Protein AF-A0A7T4N9X8-F1 (afdb_monomer)

Foldseek 3Di:
DDDDDPPDDDPPADVVGDDDDDDDDPVQFADDLGQAGDPSNLVVLQVVLVVVVVVVPDPDDAFWFADDPDFDDDPSCVVQVTRVSSRVSNSVNSVVSND

Radius of gyration: 15.63 Å; Cα contacts (8 Å, |Δi|>4): 73; chains: 1; bounding box: 41×25×36 Å

Sequence (99 aa):
MLRLDTSSVHVLEARPPLNPCFDLPNDMLFGTAKYELTPEADTTLKALVSSIQADGRVARIVVRGHSDSRRVGGEMEREVGDNQRLSKRRAEAVAANKR

InterPro domains:
  IPR006665 OmpA-like domain [PF00691] (30-95)
  IPR006665 OmpA-like domain [PS51123] (17-99)
  IPR036737 OmpA-like domain superfamily [G3DSA:3.30.1330.60] (4-97)
  IPR036737 OmpA-like domain superfamily [SSF103088] (12-95)

Solvent-accessible surface area (backbone atoms only — not comparable to full-atom values): 6427 Å² total; per-residue (Å²): 137,89,81,82,69,85,90,71,79,70,86,86,80,53,90,73,76,66,72,94,79,84,88,72,63,63,80,64,36,26,53,89,88,50,47,58,65,38,75,67,27,51,55,52,50,47,54,52,50,51,58,52,56,72,66,73,76,71,88,75,87,86,73,81,47,80,60,74,92,69,78,55,58,73,70,46,23,74,75,47,59,39,48,67,48,44,13,48,45,34,23,49,47,60,56,64,61,73,111

Nearest PDB structures (foldseek):
  6u83-assembly1_A  TM=6.702E-01  e=2.337E-02  Francisella tularensis subsp. tularensis SCHU S4
  5n2c-assembly1_C  TM=7.244E-01  e=2.005E-01  Burkholderia cenocepacia J2315

Secondary structure (DSSP, 8-state):
-----TTS------SS--PPP----HHHHB-TT--SBPHHHHHHHHHHHHHHHHTS------------SSPP-HHHHHHH-SHHHHHHHHHHHHHHTT-

Structure (mmCIF, N/CA/C/O backbone):
data_AF-A0A7T4N9X8-F1
#
_entry.id   AF-A0A7T4N9X8-F1
#
loop_
_atom_site.group_PDB
_atom_site.id
_atom_site.type_symbol
_atom_site.label_atom_id
_atom_site.label_alt_id
_atom_site.label_comp_id
_atom_site.label_asym_id
_atom_site.label_entity_id
_atom_site.label_seq_id
_atom_site.pdbx_PDB_ins_code
_atom_site.Cartn_x
_atom_site.Cartn_y
_atom_site.Cartn_z
_atom_site.occupancy
_atom_site.B_iso_or_equiv
_atom_site.auth_seq_id
_atom_site.auth_comp_id
_atom_site.auth_asym_id
_atom_site.auth_atom_id
_atom_site.pdbx_PDB_model_num
ATOM 1 N N . MET A 1 1 ? -24.497 2.941 -16.608 1.00 35.19 1 MET A N 1
ATOM 2 C CA . MET A 1 1 ? -23.282 3.538 -16.015 1.00 35.19 1 MET A CA 1
ATOM 3 C C . MET A 1 1 ? -23.573 3.770 -14.541 1.00 35.19 1 MET A C 1
ATOM 5 O O . MET A 1 1 ? -24.356 4.655 -14.227 1.00 35.19 1 MET A O 1
ATOM 9 N N . LEU A 1 2 ? -23.072 2.898 -13.663 1.00 28.25 2 LEU A N 1
ATOM 10 C CA . LEU A 1 2 ? -23.290 2.993 -12.217 1.00 28.25 2 LEU A CA 1
ATOM 11 C C . LEU A 1 2 ? -22.204 3.915 -11.640 1.00 28.25 2 LEU A C 1
ATOM 13 O O . LEU A 1 2 ? -21.022 3.609 -11.772 1.00 28.25 2 LEU A O 1
ATOM 17 N N . ARG A 1 3 ? -22.587 5.058 -11.065 1.00 31.30 3 ARG A N 1
ATOM 18 C CA . ARG A 1 3 ? -21.688 5.933 -10.298 1.00 31.30 3 ARG A CA 1
ATOM 19 C C . ARG A 1 3 ? -21.962 5.679 -8.821 1.00 31.30 3 ARG A C 1
ATOM 21 O O . ARG A 1 3 ? -23.071 5.932 -8.366 1.00 31.30 3 ARG A O 1
ATOM 28 N N . LEU A 1 4 ? -20.979 5.124 -8.120 1.00 39.50 4 LEU A N 1
ATOM 29 C CA . LEU A 1 4 ? -21.032 4.918 -6.676 1.00 39.50 4 LEU A CA 1
ATOM 30 C C . LEU A 1 4 ? -20.456 6.161 -5.999 1.00 39.50 4 LEU A C 1
ATOM 32 O O . LEU A 1 4 ? -19.308 6.524 -6.246 1.00 39.50 4 LEU A O 1
ATOM 36 N N . ASP A 1 5 ? -21.277 6.819 -5.189 1.00 37.03 5 ASP A N 1
ATOM 37 C CA . ASP A 1 5 ? -20.861 7.917 -4.326 1.00 37.03 5 ASP A CA 1
ATOM 38 C C . ASP A 1 5 ? -20.253 7.322 -3.047 1.00 37.03 5 ASP A C 1
ATOM 40 O O . ASP A 1 5 ? -20.932 6.669 -2.254 1.00 37.03 5 ASP A O 1
ATOM 44 N N . THR A 1 6 ? -18.943 7.484 -2.873 1.00 50.66 6 THR A N 1
ATOM 45 C CA . THR A 1 6 ? -18.179 6.899 -1.761 1.00 50.66 6 THR A CA 1
ATOM 46 C C . THR A 1 6 ? -18.419 7.603 -0.426 1.00 50.66 6 THR A C 1
ATOM 48 O O . THR A 1 6 ? -17.907 7.149 0.593 1.00 50.66 6 THR A O 1
ATOM 51 N N . SER A 1 7 ? -19.186 8.698 -0.404 1.00 47.53 7 SER A N 1
ATOM 52 C CA . SER A 1 7 ? -19.454 9.475 0.812 1.00 47.53 7 SER A CA 1
ATOM 53 C C . SER A 1 7 ? -20.565 8.900 1.705 1.00 47.53 7 SER A C 1
ATOM 55 O O . SER A 1 7 ? -20.749 9.382 2.819 1.00 47.53 7 SER A O 1
ATOM 57 N N . SER A 1 8 ? -21.295 7.871 1.255 1.00 43.62 8 SER A N 1
ATOM 58 C CA . SER A 1 8 ? -22.517 7.395 1.934 1.00 43.62 8 SER A CA 1
ATOM 59 C C . SER A 1 8 ? -22.692 5.871 2.002 1.00 43.62 8 SER A C 1
ATOM 61 O O . SER A 1 8 ? -23.746 5.384 2.419 1.00 43.62 8 SER A O 1
ATOM 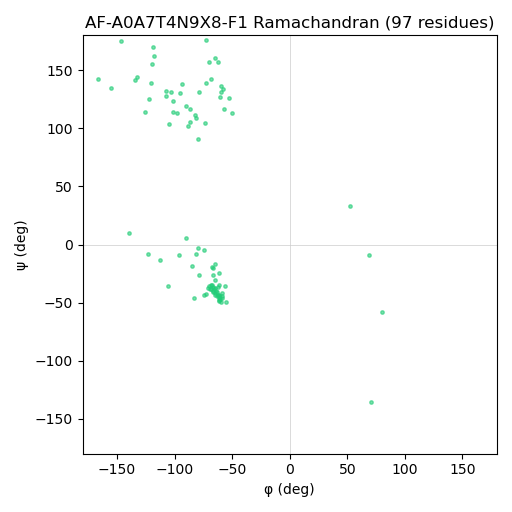63 N N . VAL A 1 9 ? -21.672 5.079 1.648 1.00 45.50 9 VAL A N 1
ATOM 64 C CA . VAL A 1 9 ? -21.769 3.613 1.740 1.00 45.50 9 VAL A CA 1
ATOM 65 C C . VAL A 1 9 ? -21.542 3.161 3.184 1.00 45.50 9 VAL A C 1
ATOM 67 O O . VAL A 1 9 ? -20.423 2.879 3.606 1.00 45.50 9 VAL A O 1
ATOM 70 N N . HIS A 1 10 ? -22.632 3.061 3.941 1.00 42.44 10 HIS A N 1
ATOM 71 C CA . HIS A 1 10 ? -22.654 2.402 5.244 1.00 42.44 10 HIS A CA 1
ATOM 72 C C . HIS A 1 10 ? -23.174 0.969 5.084 1.00 42.44 10 HIS A C 1
ATOM 74 O O . HIS A 1 10 ? -24.341 0.747 4.761 1.00 42.44 10 HIS A O 1
ATOM 80 N N . VAL A 1 11 ? -22.311 -0.023 5.314 1.00 44.81 11 VAL A N 1
ATOM 81 C CA . VAL A 1 11 ? -22.733 -1.427 5.426 1.00 44.81 11 VAL A CA 1
ATOM 82 C C . VAL A 1 11 ? -23.442 -1.589 6.774 1.00 44.81 11 VAL A C 1
ATOM 84 O O . VAL A 1 11 ? -22.789 -1.584 7.813 1.00 44.81 11 VAL A O 1
ATOM 87 N N . LEU A 1 12 ? -24.776 -1.681 6.758 1.00 42.00 12 LEU A N 1
ATOM 88 C CA . LEU A 1 12 ? -25.596 -1.781 7.975 1.00 42.00 12 LEU A CA 1
ATOM 89 C C . LEU A 1 12 ? -25.504 -3.172 8.629 1.00 42.00 12 LEU A C 1
ATOM 91 O O . LEU A 1 12 ? -25.332 -3.265 9.838 1.00 42.00 12 LEU A O 1
ATOM 95 N N . GLU A 1 13 ? -25.566 -4.249 7.842 1.00 37.91 13 GLU A N 1
ATOM 96 C CA . GLU A 1 13 ? -25.292 -5.626 8.274 1.00 37.91 13 GLU A CA 1
ATOM 97 C C . GLU A 1 13 ? -25.135 -6.502 7.018 1.00 37.91 13 GLU A C 1
ATOM 99 O O . GLU A 1 13 ? -25.846 -6.308 6.031 1.00 37.91 13 GLU A O 1
ATOM 104 N N . ALA A 1 14 ? -24.221 -7.472 7.031 1.00 41.75 14 ALA A N 1
ATOM 105 C CA . ALA A 1 14 ? -24.084 -8.457 5.960 1.00 41.75 14 ALA A CA 1
ATOM 106 C C . ALA A 1 14 ? -23.927 -9.857 6.559 1.00 41.75 14 ALA A C 1
ATOM 108 O O . ALA A 1 14 ? -23.276 -10.022 7.592 1.00 41.75 14 ALA A O 1
ATOM 109 N N . ARG A 1 15 ? -24.539 -10.866 5.924 1.00 40.91 15 ARG A N 1
ATOM 110 C CA . 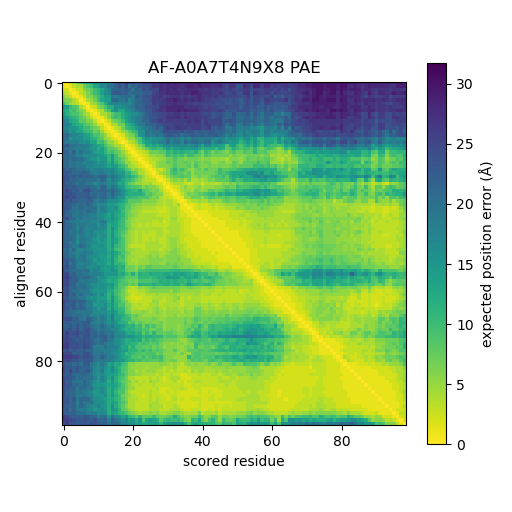ARG A 1 15 ? -24.435 -12.276 6.329 1.00 40.91 15 ARG A CA 1
ATOM 111 C C . ARG A 1 15 ? -23.967 -13.131 5.145 1.00 40.91 15 ARG A C 1
ATOM 113 O O . ARG A 1 15 ? -24.720 -13.257 4.182 1.00 40.91 15 ARG A O 1
ATOM 120 N N . PRO A 1 16 ? -22.766 -13.735 5.209 1.00 53.78 16 PRO A N 1
ATOM 121 C CA . PRO A 1 16 ? -21.800 -13.648 6.309 1.00 53.78 16 PRO A CA 1
ATOM 122 C C . PRO A 1 16 ? -21.247 -12.218 6.490 1.00 53.78 16 PRO A C 1
ATOM 124 O O . PRO A 1 16 ? -21.351 -11.421 5.556 1.00 53.78 16 PRO A O 1
ATOM 127 N N . PRO A 1 17 ? -20.679 -11.890 7.670 1.00 54.75 17 PRO A N 1
ATOM 128 C CA . PRO A 1 17 ? -20.108 -10.574 7.947 1.00 54.75 17 PRO A CA 1
ATOM 129 C C . PRO A 1 17 ? -19.156 -10.150 6.830 1.00 54.75 17 PRO A C 1
ATOM 131 O O . PRO A 1 17 ? -18.106 -10.763 6.625 1.00 54.75 17 PRO A O 1
ATOM 134 N N . LEU A 1 18 ? -19.533 -9.110 6.088 1.00 51.38 18 LEU A N 1
ATOM 135 C CA . LEU A 1 18 ? -18.631 -8.458 5.152 1.00 51.38 18 LEU A CA 1
ATOM 136 C C . LEU A 1 18 ? -17.768 -7.511 5.973 1.00 51.38 18 LEU A C 1
ATOM 138 O O . LEU A 1 18 ? -18.248 -6.501 6.485 1.00 51.38 18 LEU A O 1
ATOM 142 N N . ASN A 1 19 ? -16.494 -7.860 6.125 1.00 57.78 19 ASN A N 1
ATOM 143 C CA . ASN A 1 19 ? -15.523 -6.914 6.653 1.00 57.78 19 ASN A CA 1
ATOM 144 C C . ASN A 1 19 ? -15.483 -5.702 5.709 1.00 57.78 19 ASN A C 1
ATOM 146 O O . ASN A 1 19 ? -15.471 -5.911 4.493 1.00 57.78 19 ASN A O 1
ATOM 150 N N . PRO A 1 20 ? -15.454 -4.462 6.225 1.00 65.00 20 PRO A N 1
ATOM 151 C CA . PRO A 1 20 ? -15.311 -3.294 5.370 1.00 65.00 20 PRO A CA 1
ATOM 152 C C . PRO A 1 20 ? -14.024 -3.429 4.544 1.00 65.00 20 PRO A C 1
ATOM 154 O O . PRO A 1 20 ? -12.920 -3.517 5.086 1.00 65.00 20 PRO A O 1
ATOM 157 N N . CYS A 1 21 ? -14.187 -3.500 3.224 1.00 64.31 21 CYS A N 1
ATOM 158 C CA . CYS A 1 21 ? -13.105 -3.547 2.251 1.00 64.31 21 CYS A CA 1
ATOM 159 C C . CYS A 1 21 ? -12.950 -2.156 1.641 1.00 64.31 21 CYS A C 1
ATOM 161 O O . CYS A 1 21 ? -13.902 -1.607 1.092 1.00 64.31 21 CYS A O 1
ATOM 163 N N . PHE A 1 22 ? -11.746 -1.600 1.741 1.00 70.31 22 PHE A N 1
ATOM 164 C CA . PHE A 1 22 ? -11.383 -0.354 1.080 1.00 70.31 22 PHE A CA 1
ATOM 165 C C . PHE A 1 22 ? -10.498 -0.697 -0.113 1.00 70.31 22 PHE A C 1
ATOM 167 O O . PHE A 1 22 ? -9.322 -1.023 0.065 1.00 70.31 22 PHE A O 1
ATOM 174 N N . ASP A 1 23 ? -11.071 -0.645 -1.311 1.00 70.25 23 ASP A N 1
ATOM 175 C CA . ASP A 1 23 ? -10.320 -0.817 -2.549 1.00 70.25 23 ASP A CA 1
ATOM 176 C C . ASP A 1 23 ? -9.753 0.537 -2.971 1.00 70.25 23 ASP A C 1
ATOM 178 O O . ASP A 1 23 ? -10.472 1.430 -3.418 1.00 70.25 23 ASP A O 1
ATOM 182 N N . LEU A 1 24 ? -8.445 0.698 -2.779 1.00 71.00 24 LEU A N 1
ATOM 183 C CA . LEU A 1 24 ? -7.720 1.890 -3.196 1.00 71.00 24 LEU A CA 1
ATOM 184 C C . LEU A 1 24 ? -7.081 1.645 -4.570 1.00 71.00 24 LEU A C 1
ATOM 186 O O . LEU A 1 24 ? -6.408 0.622 -4.744 1.00 71.00 24 LEU A O 1
ATOM 190 N N . PRO A 1 25 ? -7.254 2.557 -5.542 1.00 70.81 25 PRO A N 1
ATOM 191 C CA . PRO A 1 25 ? -6.623 2.425 -6.848 1.00 70.81 25 PRO A CA 1
ATOM 192 C C . PRO A 1 25 ? -5.091 2.381 -6.735 1.00 70.81 25 PRO A C 1
ATOM 194 O O . PRO A 1 25 ? -4.472 3.192 -6.046 1.00 70.81 25 PRO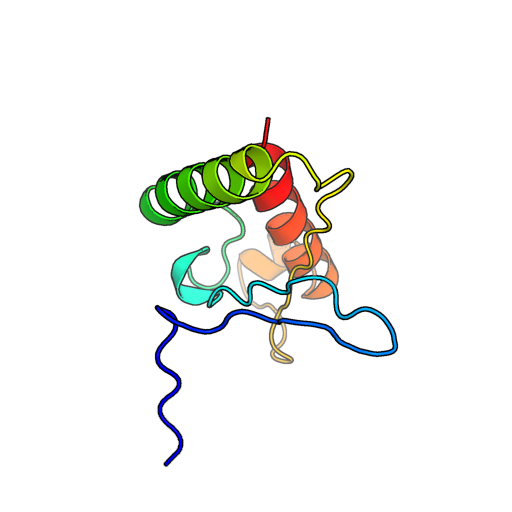 A O 1
ATOM 197 N N . ASN A 1 26 ? -4.463 1.408 -7.401 1.00 62.28 26 ASN A N 1
ATOM 198 C CA . ASN A 1 26 ? -3.012 1.178 -7.330 1.00 62.28 26 ASN A CA 1
ATOM 199 C C . ASN A 1 26 ? -2.189 2.370 -7.847 1.00 62.28 26 ASN A C 1
ATOM 201 O O . ASN A 1 26 ? -1.112 2.643 -7.326 1.00 62.28 26 ASN A O 1
ATOM 205 N N . ASP A 1 27 ? -2.697 3.053 -8.867 1.00 64.88 27 ASP A N 1
ATOM 206 C CA . ASP A 1 27 ? -2.141 4.260 -9.483 1.00 64.88 27 ASP A CA 1
ATOM 207 C C . ASP A 1 27 ? -2.165 5.479 -8.553 1.00 64.88 27 ASP A C 1
ATOM 209 O O . ASP A 1 27 ? -1.381 6.406 -8.736 1.00 64.88 27 ASP A O 1
ATOM 213 N N . MET A 1 28 ? -3.010 5.455 -7.520 1.00 65.00 28 MET A N 1
ATOM 214 C CA . MET A 1 28 ? -3.006 6.466 -6.462 1.00 65.00 28 MET A CA 1
ATOM 215 C C . MET A 1 28 ? -1.994 6.170 -5.352 1.00 65.00 28 MET A C 1
ATOM 217 O O . MET A 1 28 ? -1.664 7.070 -4.585 1.00 65.00 28 MET A O 1
ATOM 221 N N . LEU A 1 29 ? -1.522 4.923 -5.238 1.00 67.88 29 LEU A N 1
ATOM 222 C CA . LEU A 1 29 ? -0.662 4.491 -4.133 1.00 67.88 29 LEU A CA 1
ATOM 223 C C . LEU A 1 29 ? 0.801 4.314 -4.532 1.00 67.88 29 LEU A C 1
ATOM 225 O O . LEU A 1 29 ? 1.695 4.601 -3.739 1.00 67.88 29 LEU A O 1
ATOM 229 N N . PHE A 1 30 ? 1.044 3.840 -5.750 1.00 77.31 30 PHE A N 1
ATOM 230 C CA . PHE A 1 30 ? 2.368 3.478 -6.229 1.00 77.31 30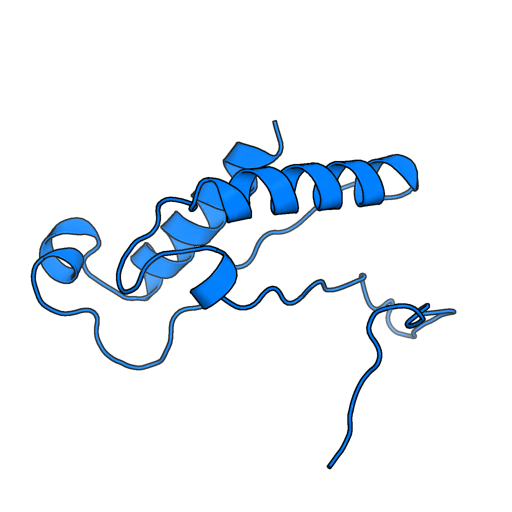 PHE A CA 1
ATOM 231 C C . PHE A 1 30 ? 2.610 4.071 -7.611 1.00 77.31 30 PHE A C 1
ATOM 233 O O . PHE A 1 30 ? 1.726 4.080 -8.467 1.00 77.31 30 PHE A O 1
ATOM 240 N N . GLY A 1 31 ? 3.851 4.478 -7.873 1.00 68.44 31 GLY A N 1
ATOM 241 C CA . GLY A 1 31 ? 4.274 4.750 -9.244 1.00 68.44 31 GLY A CA 1
ATOM 242 C C . GLY A 1 31 ? 4.209 3.492 -10.124 1.00 68.44 31 GLY A C 1
ATOM 243 O O . GLY A 1 31 ? 4.288 2.356 -9.638 1.00 68.44 31 GLY A O 1
ATOM 244 N N . THR A 1 32 ? 4.107 3.684 -11.442 1.00 65.00 32 THR A N 1
ATOM 245 C CA . THR A 1 32 ? 4.191 2.587 -12.420 1.00 65.00 32 THR A CA 1
ATOM 246 C C . THR A 1 32 ? 5.462 1.780 -12.193 1.00 65.00 32 THR A C 1
ATOM 248 O O . THR A 1 32 ? 6.553 2.344 -12.154 1.00 65.00 32 THR A O 1
ATOM 251 N N . ALA A 1 33 ? 5.306 0.462 -12.040 1.00 65.19 33 ALA A N 1
ATOM 252 C CA . ALA A 1 33 ? 6.395 -0.459 -11.725 1.00 65.19 33 ALA A CA 1
ATOM 253 C C . ALA A 1 33 ? 7.230 -0.040 -10.499 1.00 65.19 33 ALA A C 1
ATOM 255 O O . ALA A 1 33 ? 8.417 -0.303 -10.476 1.00 65.19 33 ALA A O 1
ATOM 256 N N . LYS A 1 34 ? 6.625 0.599 -9.491 1.00 72.88 34 LYS A N 1
ATOM 257 C CA . LYS A 1 34 ? 7.241 0.882 -8.185 1.00 72.88 34 LYS A CA 1
ATOM 258 C C . LYS A 1 34 ? 6.480 0.195 -7.057 1.00 72.88 34 LYS A C 1
ATOM 260 O O . LYS A 1 34 ? 5.325 -0.222 -7.237 1.00 72.88 34 LYS A O 1
ATOM 265 N N . TYR A 1 35 ? 7.124 0.064 -5.903 1.00 78.81 35 TYR A N 1
ATOM 266 C CA . TYR A 1 35 ? 6.503 -0.448 -4.676 1.00 78.81 35 TYR A CA 1
ATOM 267 C C . TYR A 1 35 ? 6.599 0.531 -3.503 1.00 78.81 35 TYR A C 1
ATOM 269 O O . TYR A 1 35 ? 5.961 0.303 -2.476 1.00 78.81 35 TYR A O 1
ATOM 277 N N . GLU A 1 36 ? 7.349 1.619 -3.651 1.00 82.12 36 GLU A N 1
ATOM 278 C CA . GLU A 1 36 ? 7.354 2.733 -2.719 1.00 82.12 36 GLU A CA 1
ATOM 279 C C . GLU A 1 36 ? 6.058 3.533 -2.844 1.00 82.12 36 GLU A C 1
ATOM 281 O O . GLU A 1 36 ? 5.557 3.782 -3.947 1.00 82.12 36 GLU A O 1
ATOM 286 N N . LEU A 1 37 ? 5.530 3.941 -1.693 1.00 82.44 37 LEU A N 1
ATOM 287 C CA . LEU A 1 37 ? 4.382 4.832 -1.627 1.00 82.44 37 LEU A CA 1
ATOM 288 C C . LEU A 1 37 ? 4.770 6.220 -2.129 1.00 82.44 37 LEU A C 1
ATOM 290 O O . LEU A 1 37 ? 5.863 6.713 -1.837 1.00 82.44 37 LEU A O 1
ATOM 294 N N . THR A 1 38 ? 3.859 6.874 -2.843 1.00 83.50 38 THR A N 1
ATOM 295 C CA . THR A 1 38 ? 3.997 8.311 -3.091 1.00 83.50 38 THR A CA 1
ATOM 296 C C . THR A 1 38 ? 3.773 9.098 -1.789 1.00 83.50 38 THR A C 1
ATOM 298 O O . THR A 1 38 ? 3.110 8.600 -0.870 1.00 83.50 38 THR A O 1
ATOM 301 N N . PRO A 1 39 ? 4.294 10.332 -1.668 1.00 83.38 39 PRO A N 1
ATOM 302 C CA . PRO A 1 39 ? 4.025 11.183 -0.505 1.00 83.38 39 PRO A CA 1
ATOM 303 C C . PRO A 1 39 ? 2.524 11.430 -0.264 1.00 83.38 39 PRO A C 1
ATOM 305 O O . PRO A 1 39 ? 2.052 11.468 0.876 1.00 83.38 39 PRO A O 1
ATOM 308 N N . GLU A 1 40 ? 1.747 11.553 -1.340 1.00 81.56 40 GLU A N 1
ATOM 309 C CA . GLU A 1 40 ? 0.295 11.733 -1.285 1.00 81.56 40 GLU A CA 1
ATOM 310 C C . GLU A 1 40 ? -0.407 10.463 -0.779 1.00 81.56 40 GLU A C 1
ATOM 312 O O . GLU A 1 40 ? -1.350 10.539 0.019 1.00 81.56 40 GLU A O 1
ATOM 317 N N . ALA A 1 41 ? 0.081 9.290 -1.195 1.00 83.31 41 ALA A N 1
ATOM 318 C CA . ALA A 1 41 ? -0.409 7.998 -0.735 1.00 83.31 41 ALA A CA 1
ATOM 319 C C . ALA A 1 41 ? -0.138 7.787 0.758 1.00 83.31 41 ALA A C 1
ATOM 321 O O . ALA A 1 41 ? -1.035 7.357 1.479 1.00 83.31 41 ALA A O 1
ATOM 322 N N . ASP A 1 42 ? 1.061 8.134 1.235 1.00 83.94 42 ASP A N 1
ATOM 323 C CA . ASP A 1 42 ? 1.426 8.092 2.658 1.00 83.94 42 ASP A CA 1
ATOM 324 C C . ASP A 1 42 ? 0.444 8.916 3.508 1.00 83.94 42 ASP A C 1
ATOM 326 O O . ASP A 1 42 ? -0.148 8.406 4.462 1.00 83.94 42 ASP A O 1
ATOM 330 N N . THR A 1 43 ? 0.181 10.160 3.099 1.00 81.00 43 THR A N 1
ATOM 331 C CA . THR A 1 43 ? -0.757 11.053 3.800 1.00 81.00 43 THR A CA 1
ATOM 332 C C . THR A 1 43 ? -2.178 10.481 3.820 1.00 81.00 43 THR A C 1
ATOM 334 O O . THR A 1 43 ? -2.832 10.438 4.865 1.00 81.00 43 THR A O 1
ATOM 337 N N . THR A 1 44 ? -2.650 9.992 2.672 1.00 81.00 44 THR A N 1
ATOM 338 C CA . THR A 1 44 ? -4.000 9.429 2.524 1.00 81.00 44 THR A CA 1
ATOM 339 C C . THR A 1 44 ? -4.179 8.157 3.357 1.00 81.00 44 THR A C 1
ATOM 341 O O . THR A 1 44 ? -5.206 7.978 4.017 1.00 81.00 44 THR A O 1
ATOM 344 N N . LEU A 1 45 ? -3.173 7.278 3.376 1.00 83.31 45 LEU A N 1
ATOM 345 C CA . LEU A 1 45 ? -3.204 6.034 4.143 1.00 83.31 45 LEU A CA 1
ATOM 346 C C . LEU A 1 45 ? -3.215 6.294 5.651 1.00 83.31 45 LEU A C 1
ATOM 348 O O . LEU A 1 45 ? -3.972 5.632 6.361 1.00 83.31 45 LEU A O 1
ATOM 352 N N . LYS A 1 46 ? -2.451 7.277 6.142 1.00 84.25 46 LYS A N 1
ATOM 353 C CA . LYS A 1 46 ? -2.471 7.678 7.559 1.00 84.25 46 LYS A CA 1
ATOM 354 C C . LYS A 1 46 ? -3.834 8.204 7.989 1.00 84.25 46 LYS A C 1
ATOM 356 O O . LYS A 1 46 ? -4.331 7.810 9.048 1.00 84.25 46 LYS A O 1
ATOM 361 N N . ALA A 1 47 ? -4.465 9.035 7.157 1.00 80.69 47 ALA A N 1
ATOM 362 C CA . ALA A 1 47 ? -5.813 9.533 7.413 1.00 80.69 47 ALA A CA 1
ATOM 363 C C . ALA A 1 47 ? -6.826 8.378 7.477 1.00 80.69 47 ALA A C 1
ATOM 365 O O . ALA A 1 47 ? -7.572 8.266 8.449 1.00 80.69 47 ALA A O 1
ATOM 366 N N . LEU A 1 48 ? -6.783 7.460 6.505 1.00 81.00 48 LEU A N 1
ATOM 367 C CA . LEU A 1 48 ? -7.655 6.284 6.473 1.00 81.00 48 LEU A CA 1
ATOM 368 C C . LEU A 1 48 ? -7.466 5.386 7.704 1.00 81.00 48 LEU A C 1
ATOM 370 O O . LEU A 1 48 ? -8.444 4.969 8.320 1.00 81.00 48 LEU A O 1
ATOM 374 N N . VAL A 1 49 ? -6.221 5.087 8.082 1.00 80.50 49 VAL A N 1
ATOM 375 C CA . VAL A 1 49 ? -5.924 4.265 9.267 1.00 80.50 49 VAL A CA 1
ATOM 376 C C . VAL A 1 49 ? -6.441 4.932 10.536 1.00 80.50 49 VAL A C 1
ATOM 378 O O . VAL A 1 49 ? -7.078 4.258 11.343 1.00 80.50 49 VAL A O 1
ATOM 381 N N . SER A 1 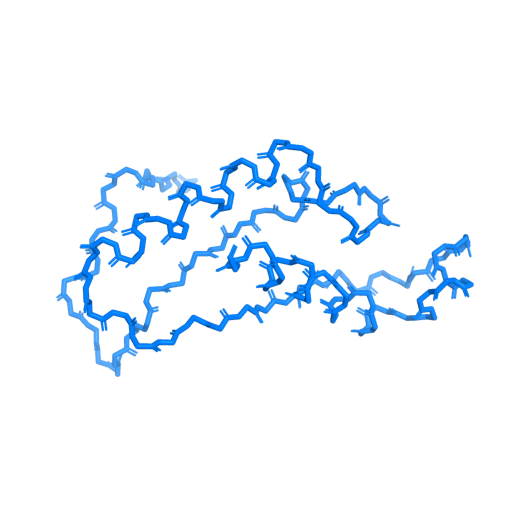50 ? -6.242 6.244 10.674 1.00 79.50 50 SER A N 1
ATOM 382 C CA . SER A 1 50 ? -6.754 7.020 11.809 1.00 79.50 50 SER A CA 1
ATOM 383 C C . SER A 1 50 ? -8.280 6.935 11.905 1.00 79.50 50 SER A C 1
ATOM 385 O O . SER A 1 50 ? -8.815 6.679 12.981 1.00 79.50 50 SER A O 1
ATOM 387 N N . SER A 1 51 ? -8.992 7.062 10.780 1.00 77.81 51 SER A N 1
ATOM 388 C CA . SER A 1 51 ? -10.454 6.918 10.742 1.00 77.81 51 SER A CA 1
ATOM 389 C C . SER A 1 51 ? -10.924 5.507 11.107 1.00 77.81 51 SER A C 1
ATOM 391 O O . SER A 1 51 ? -11.902 5.358 11.833 1.00 77.81 51 SER A O 1
ATOM 393 N N . ILE A 1 52 ? -10.218 4.468 10.646 1.00 75.25 52 ILE A N 1
ATOM 394 C CA . ILE A 1 52 ? -10.529 3.068 10.976 1.00 75.25 52 ILE A CA 1
ATOM 395 C C . ILE A 1 52 ? -10.300 2.796 12.472 1.00 75.25 52 ILE A C 1
ATOM 397 O O . ILE A 1 52 ? -11.093 2.101 13.102 1.00 75.25 52 ILE A O 1
ATOM 401 N N . GLN A 1 53 ? -9.223 3.332 13.050 1.00 75.25 53 GLN A N 1
ATOM 402 C CA . GLN A 1 53 ? -8.903 3.163 14.470 1.00 75.25 53 GLN A CA 1
ATOM 403 C C . GLN A 1 53 ? -9.870 3.926 15.383 1.00 75.25 53 GLN A C 1
ATOM 405 O O . GLN A 1 53 ? -10.222 3.413 16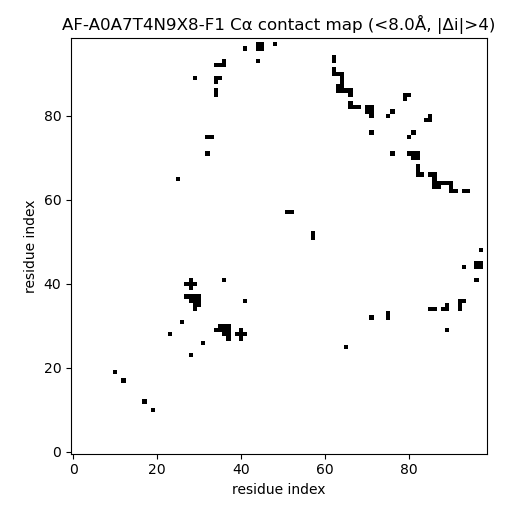.444 1.00 75.25 53 GLN A O 1
ATOM 410 N N . ALA A 1 54 ? -10.338 5.107 14.965 1.00 76.31 54 ALA A N 1
ATOM 411 C CA . ALA A 1 54 ? -11.306 5.908 15.717 1.00 76.31 54 ALA A CA 1
ATOM 412 C C . ALA A 1 54 ? -12.656 5.195 15.932 1.00 76.31 54 ALA A C 1
ATOM 414 O O . ALA A 1 54 ? -13.343 5.484 16.909 1.00 76.31 54 ALA A O 1
ATOM 415 N N . ASP A 1 55 ? -13.018 4.233 15.074 1.00 74.50 55 ASP A N 1
ATOM 416 C CA . ASP A 1 55 ? -14.210 3.390 15.254 1.00 74.50 55 ASP A CA 1
ATOM 417 C C . ASP A 1 55 ? -14.095 2.433 16.462 1.00 74.50 55 ASP A C 1
ATOM 419 O O . ASP A 1 55 ? -15.099 1.918 16.948 1.00 74.50 55 ASP A O 1
ATOM 423 N N . GLY A 1 56 ? -12.881 2.163 16.963 1.00 69.06 56 GLY A N 1
ATOM 424 C CA . GLY A 1 56 ? -12.629 1.403 18.197 1.00 69.06 56 GLY A CA 1
ATOM 425 C C . GLY A 1 56 ? -12.957 -0.098 18.153 1.00 69.06 56 GLY A C 1
ATOM 426 O O . GLY A 1 56 ? -12.593 -0.832 19.069 1.00 69.06 56 GLY A O 1
ATOM 427 N N . ARG A 1 57 ? -13.612 -0.586 17.092 1.00 74.75 57 ARG A N 1
ATOM 428 C CA . ARG A 1 57 ? -14.040 -1.992 16.932 1.00 74.75 57 ARG A CA 1
ATOM 429 C C . ARG A 1 57 ? -13.072 -2.851 16.118 1.00 74.75 57 ARG A C 1
ATOM 431 O O . ARG A 1 57 ? -13.236 -4.068 16.030 1.00 74.75 57 ARG A O 1
ATOM 438 N N . VAL A 1 58 ? -12.067 -2.238 15.497 1.00 72.88 58 VAL A N 1
ATOM 439 C CA . VAL A 1 58 ? -11.180 -2.913 14.545 1.00 72.88 58 VAL A CA 1
ATOM 440 C C . VAL A 1 58 ? -9.991 -3.543 15.265 1.00 72.88 58 VAL A C 1
ATOM 442 O O . VAL A 1 58 ? -9.020 -2.875 15.600 1.00 72.88 58 VAL A O 1
ATOM 445 N N . ALA A 1 59 ? -10.046 -4.862 15.457 1.00 73.88 59 ALA A N 1
ATOM 446 C CA . ALA A 1 59 ? -8.971 -5.620 16.102 1.00 73.88 59 ALA A CA 1
ATOM 447 C C . ALA A 1 59 ? -7.777 -5.914 15.172 1.00 73.88 59 ALA A C 1
ATOM 449 O O . ALA A 1 59 ? -6.659 -6.137 15.636 1.00 73.88 59 ALA A O 1
ATOM 450 N N . ARG A 1 60 ? -7.999 -5.964 13.851 1.00 78.25 60 ARG A N 1
ATOM 451 C CA . ARG A 1 60 ? -6.960 -6.301 12.868 1.00 78.25 60 ARG A CA 1
ATOM 452 C C . ARG A 1 60 ? -7.277 -5.722 11.497 1.00 78.25 60 ARG A C 1
ATOM 454 O O . ARG A 1 60 ? -8.379 -5.905 10.991 1.00 78.25 60 ARG A O 1
ATOM 461 N N . ILE A 1 61 ? -6.271 -5.128 10.856 1.00 78.50 61 ILE A N 1
ATOM 462 C CA . ILE A 1 61 ? -6.346 -4.706 9.455 1.00 78.50 61 ILE A CA 1
ATOM 463 C C . ILE A 1 61 ? -5.490 -5.646 8.606 1.00 78.50 61 ILE A C 1
ATOM 465 O O . ILE A 1 61 ? -4.315 -5.867 8.900 1.00 78.50 61 ILE A O 1
ATOM 469 N N . VAL A 1 62 ? -6.074 -6.195 7.543 1.00 81.50 62 VAL A N 1
ATOM 470 C CA . VAL A 1 62 ? -5.358 -7.005 6.549 1.00 81.50 62 VAL A CA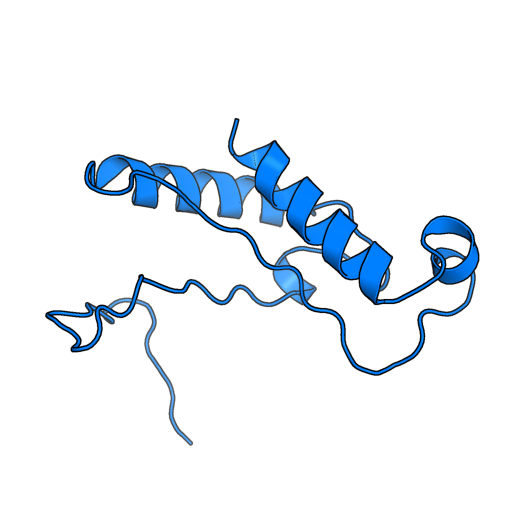 1
ATOM 471 C C . VAL A 1 62 ? -5.123 -6.151 5.312 1.00 81.50 62 VAL A C 1
ATOM 473 O O . VAL A 1 62 ? -6.043 -5.513 4.814 1.00 81.50 62 VAL A O 1
ATOM 476 N N . VAL A 1 63 ? -3.890 -6.146 4.813 1.00 82.62 63 VAL A N 1
ATOM 477 C CA . VAL A 1 63 ? -3.514 -5.452 3.578 1.00 82.62 63 VAL A CA 1
ATOM 478 C C . VAL A 1 63 ? -3.269 -6.493 2.495 1.00 82.62 63 VAL A C 1
ATOM 480 O O . VAL A 1 63 ? -2.562 -7.473 2.731 1.00 82.62 63 VAL A O 1
ATOM 483 N N . ARG A 1 64 ? -3.853 -6.290 1.313 1.00 81.19 64 ARG A N 1
ATOM 484 C CA . ARG A 1 64 ? -3.674 -7.156 0.144 1.00 81.19 64 ARG A CA 1
ATOM 485 C C . ARG A 1 64 ? -3.143 -6.320 -1.011 1.00 81.19 64 ARG A C 1
ATOM 487 O O . ARG A 1 64 ? -3.731 -5.302 -1.351 1.00 81.19 64 ARG A O 1
ATOM 494 N N . GLY A 1 65 ? -2.018 -6.739 -1.579 1.00 81.81 65 GLY A N 1
ATOM 495 C CA . GLY A 1 65 ? -1.457 -6.122 -2.773 1.00 81.81 65 GLY A CA 1
ATOM 496 C C . GLY A 1 65 ? -1.939 -6.853 -4.017 1.00 81.81 65 GLY A C 1
ATOM 497 O O . GLY A 1 65 ? -1.958 -8.083 -4.043 1.00 81.81 65 GLY A O 1
ATOM 498 N N . HIS A 1 66 ? -2.281 -6.098 -5.056 1.00 81.00 66 HIS A N 1
ATOM 499 C CA . HIS A 1 66 ? -2.659 -6.637 -6.357 1.00 81.00 66 HIS A CA 1
ATOM 500 C C . HIS A 1 66 ? -1.706 -6.104 -7.432 1.00 81.00 66 HIS A C 1
ATOM 502 O O . HIS A 1 66 ? -1.320 -4.933 -7.416 1.00 81.00 66 HIS A O 1
ATOM 508 N N . SER A 1 67 ? -1.317 -6.971 -8.357 1.00 77.62 67 SER A N 1
ATOM 509 C CA . SER A 1 67 ? -0.623 -6.642 -9.604 1.00 77.62 67 SER A CA 1
ATOM 510 C C . SER A 1 67 ? -1.492 -7.114 -10.767 1.00 77.62 67 SER A C 1
ATOM 512 O O . SER A 1 67 ? -2.352 -7.982 -10.590 1.00 77.62 67 SER A O 1
ATOM 514 N N . ASP A 1 68 ? -1.329 -6.499 -11.935 1.00 79.75 68 ASP A N 1
ATOM 515 C CA . ASP A 1 68 ? -2.017 -6.971 -13.132 1.00 79.75 68 ASP A CA 1
ATOM 516 C C . ASP A 1 68 ? -1.387 -8.283 -13.647 1.00 79.75 68 ASP A C 1
ATOM 518 O O . ASP A 1 68 ? -0.410 -8.803 -13.102 1.00 79.75 68 ASP A O 1
ATOM 522 N N . SER A 1 69 ? -1.979 -8.864 -14.690 1.00 81.31 69 SER A N 1
ATOM 523 C CA . SER A 1 69 ? -1.474 -10.098 -15.301 1.00 81.31 69 SER A CA 1
ATOM 524 C C . SER A 1 69 ? -0.288 -9.874 -16.245 1.00 81.31 69 SER A C 1
ATOM 526 O O . SER A 1 69 ? 0.243 -10.844 -16.790 1.00 81.31 69 SER A O 1
ATOM 528 N N . ARG A 1 70 ? 0.141 -8.625 -16.471 1.00 81.38 70 ARG A N 1
ATOM 529 C CA . ARG A 1 70 ? 1.254 -8.326 -17.373 1.00 81.38 70 ARG A CA 1
ATOM 530 C C . ARG A 1 70 ? 2.553 -8.609 -16.645 1.00 81.38 70 ARG A C 1
ATOM 532 O O . ARG A 1 70 ? 2.750 -8.177 -15.516 1.00 81.38 70 ARG A O 1
ATOM 539 N N . ARG A 1 71 ? 3.454 -9.342 -17.293 1.00 78.94 71 ARG A N 1
ATOM 540 C CA . ARG A 1 71 ? 4.755 -9.674 -16.707 1.00 78.94 71 ARG A CA 1
ATOM 541 C C . ARG A 1 71 ? 5.514 -8.390 -16.349 1.00 78.94 71 ARG A C 1
ATOM 543 O O . ARG A 1 71 ? 5.597 -7.477 -17.170 1.00 78.94 71 ARG A O 1
ATOM 550 N N . VAL A 1 72 ? 6.091 -8.352 -15.146 1.00 79.62 72 VAL A N 1
ATOM 551 C CA . VAL A 1 72 ? 7.061 -7.317 -14.765 1.00 79.62 72 VAL A CA 1
ATOM 552 C C . VAL A 1 72 ? 8.246 -7.405 -15.722 1.00 79.62 72 VAL A C 1
ATOM 554 O O . VAL A 1 72 ? 8.809 -8.481 -15.888 1.00 79.62 72 VAL A O 1
ATOM 557 N N . GLY A 1 73 ? 8.614 -6.295 -16.355 1.00 81.69 73 GLY A N 1
ATOM 558 C CA . GLY A 1 73 ? 9.768 -6.232 -17.250 1.00 81.69 73 GLY A CA 1
ATOM 559 C C . GLY A 1 73 ? 10.824 -5.239 -16.777 1.00 81.69 73 GLY A C 1
ATOM 560 O O . GLY A 1 73 ? 10.590 -4.418 -15.887 1.00 81.69 73 GLY A O 1
ATOM 561 N N . GLY A 1 74 ? 11.988 -5.284 -17.422 1.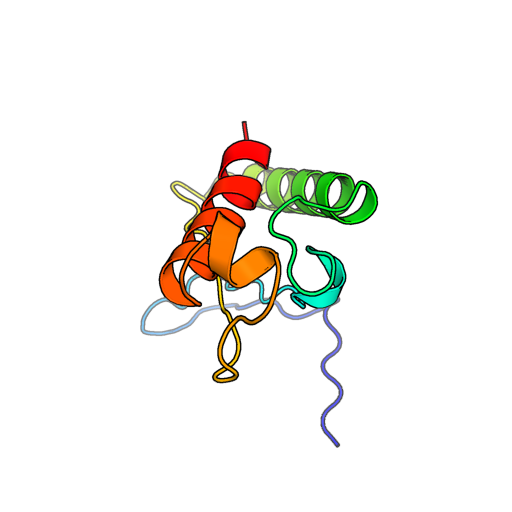00 82.88 74 GLY A N 1
ATOM 562 C CA . GLY A 1 74 ? 13.022 -4.257 -17.302 1.00 82.88 74 GLY A CA 1
ATOM 563 C C . GLY A 1 74 ? 13.724 -4.240 -15.943 1.00 82.88 74 GLY A C 1
ATOM 564 O O . GLY A 1 74 ? 14.152 -5.269 -15.429 1.00 82.88 74 GLY A O 1
ATOM 565 N N . GLU A 1 75 ? 13.911 -3.045 -15.387 1.00 78.50 75 GLU A N 1
ATOM 566 C CA . GLU A 1 75 ? 14.591 -2.844 -14.101 1.00 78.50 75 GLU A CA 1
ATOM 567 C C . GLU A 1 75 ? 13.824 -3.467 -12.929 1.00 78.50 75 GLU A C 1
ATOM 569 O O . GLU A 1 75 ? 14.424 -4.107 -12.070 1.00 78.50 75 GLU A O 1
ATOM 574 N N . MET A 1 76 ? 12.493 -3.391 -12.956 1.00 77.88 76 MET A N 1
ATOM 575 C CA . MET A 1 76 ? 11.657 -3.947 -11.897 1.00 77.88 76 MET A CA 1
ATOM 576 C C . MET A 1 76 ? 11.716 -5.482 -11.875 1.00 77.88 76 MET A C 1
ATOM 578 O O . MET A 1 76 ? 11.748 -6.071 -10.803 1.00 77.88 76 MET A O 1
ATOM 582 N N . GLU A 1 77 ? 11.839 -6.155 -13.027 1.00 83.75 77 GLU A N 1
ATOM 583 C CA . GLU A 1 77 ? 12.056 -7.614 -13.065 1.00 83.75 77 GLU A CA 1
ATOM 584 C C . GLU A 1 77 ? 13.385 -7.999 -12.398 1.00 83.75 77 GLU A C 1
ATOM 586 O O . GLU A 1 77 ? 13.453 -8.996 -11.686 1.00 83.75 77 GLU A O 1
ATOM 591 N N . ARG A 1 78 ? 14.434 -7.181 -12.548 1.00 83.31 78 ARG A N 1
ATOM 592 C CA . ARG A 1 78 ? 15.715 -7.408 -11.858 1.00 83.31 78 ARG A CA 1
ATOM 593 C C . ARG A 1 78 ? 15.608 -7.219 -10.346 1.00 83.31 78 ARG A C 1
ATOM 595 O O . ARG A 1 78 ? 16.278 -7.927 -9.600 1.00 83.31 78 ARG A O 1
ATOM 602 N N . GLU A 1 79 ? 14.783 -6.280 -9.899 1.00 82.38 79 GLU A N 1
ATOM 603 C CA . GLU A 1 79 ? 14.660 -5.927 -8.485 1.00 82.38 79 GLU A CA 1
ATOM 604 C C . GLU A 1 79 ? 13.712 -6.851 -7.705 1.00 82.38 79 GLU A C 1
ATOM 606 O O . GLU A 1 79 ? 14.042 -7.317 -6.609 1.00 82.38 79 GLU A O 1
ATOM 611 N N . VAL A 1 80 ? 12.533 -7.145 -8.262 1.00 83.44 80 VAL A N 1
ATOM 612 C CA . VAL A 1 80 ? 11.494 -7.935 -7.579 1.00 83.44 80 VAL A CA 1
ATOM 613 C C . VAL A 1 80 ? 11.254 -9.301 -8.213 1.00 83.44 80 VA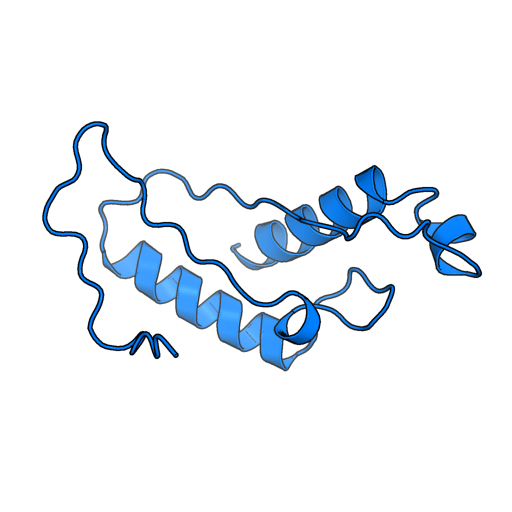L A C 1
ATOM 615 O O . VAL A 1 80 ? 10.649 -10.151 -7.569 1.00 83.44 80 VAL A O 1
ATOM 618 N N . GLY A 1 81 ? 11.757 -9.573 -9.416 1.00 86.38 81 GLY A N 1
ATOM 619 C CA . GLY A 1 81 ? 11.615 -10.866 -10.095 1.00 86.38 81 GLY A CA 1
ATOM 620 C C . GLY A 1 81 ? 10.260 -11.054 -10.770 1.00 86.38 81 GLY A C 1
ATOM 621 O O . GLY A 1 81 ? 10.195 -11.272 -11.975 1.00 86.38 81 GLY A O 1
ATOM 622 N N . ASP A 1 82 ? 9.168 -10.974 -10.009 1.00 85.25 82 ASP A N 1
ATOM 623 C CA . ASP A 1 82 ? 7.829 -11.267 -10.515 1.00 85.25 82 ASP A CA 1
ATOM 624 C C . ASP A 1 82 ? 6.714 -10.418 -9.877 1.00 85.25 82 ASP A C 1
ATOM 626 O O . ASP A 1 82 ? 6.903 -9.636 -8.939 1.00 85.25 82 ASP A O 1
ATOM 630 N N . ASN A 1 83 ? 5.503 -10.600 -10.406 1.00 83.94 83 ASN A N 1
ATOM 631 C CA . ASN A 1 83 ? 4.298 -9.912 -9.950 1.00 83.94 83 ASN A CA 1
ATOM 632 C C . ASN A 1 83 ? 3.862 -10.302 -8.534 1.00 83.94 83 ASN A C 1
ATOM 634 O O . ASN A 1 83 ? 3.196 -9.498 -7.877 1.00 83.94 83 ASN A O 1
ATOM 638 N N . GLN A 1 84 ? 4.206 -11.505 -8.066 1.00 87.12 84 GLN A N 1
ATOM 639 C CA . GLN A 1 84 ? 3.856 -11.974 -6.726 1.00 87.12 84 GLN A CA 1
ATOM 640 C C . GLN A 1 84 ? 4.701 -11.257 -5.673 1.00 87.12 84 GLN A C 1
ATOM 642 O O . GLN A 1 84 ? 4.202 -10.813 -4.638 1.00 87.12 84 GLN A O 1
ATOM 647 N N . ARG A 1 85 ? 5.993 -11.105 -5.940 1.00 86.81 85 ARG A N 1
ATOM 648 C CA . ARG A 1 85 ? 6.909 -10.379 -5.073 1.00 86.81 85 ARG A CA 1
ATOM 649 C C . ARG A 1 85 ? 6.640 -8.879 -5.115 1.00 86.81 85 ARG A C 1
ATOM 651 O O . ARG A 1 85 ? 6.662 -8.253 -4.057 1.00 86.81 85 ARG A O 1
ATOM 658 N N . LEU A 1 86 ? 6.291 -8.323 -6.277 1.00 85.31 86 LEU A N 1
ATOM 659 C CA . LEU A 1 86 ? 5.862 -6.926 -6.398 1.00 85.31 86 LEU A CA 1
ATOM 660 C C . LEU A 1 86 ? 4.615 -6.631 -5.550 1.00 85.31 86 LEU A C 1
ATOM 662 O O . LEU A 1 86 ? 4.593 -5.673 -4.776 1.00 85.31 86 LEU A O 1
ATOM 666 N N . SER A 1 87 ? 3.579 -7.466 -5.654 1.00 85.25 87 SER A N 1
ATOM 667 C CA . SER A 1 87 ? 2.338 -7.272 -4.899 1.00 85.25 87 SER A CA 1
ATOM 668 C C . SER A 1 87 ? 2.549 -7.452 -3.392 1.00 85.25 87 SER A C 1
ATOM 670 O O . SER A 1 87 ? 2.005 -6.681 -2.597 1.00 85.25 87 SER A O 1
ATOM 672 N N . LYS A 1 88 ? 3.415 -8.390 -2.986 1.00 88.38 88 LYS A N 1
ATOM 673 C CA . LYS A 1 88 ? 3.843 -8.543 -1.590 1.00 88.38 88 LYS A CA 1
ATOM 674 C C . LYS A 1 88 ? 4.555 -7.291 -1.065 1.00 88.38 88 LYS A C 1
ATOM 676 O O . LYS A 1 88 ? 4.174 -6.796 -0.009 1.00 88.38 88 LYS A O 1
ATOM 681 N N . ARG A 1 89 ? 5.533 -6.747 -1.800 1.00 87.69 89 ARG A N 1
ATOM 682 C CA . ARG A 1 89 ? 6.265 -5.526 -1.404 1.00 87.69 89 ARG A CA 1
ATOM 683 C C . ARG A 1 89 ? 5.338 -4.327 -1.223 1.00 87.69 89 ARG A C 1
ATOM 685 O O . ARG A 1 89 ? 5.460 -3.601 -0.243 1.00 87.69 89 ARG A O 1
ATOM 692 N N . ARG A 1 90 ? 4.366 -4.165 -2.121 1.00 87.19 90 ARG A N 1
ATOM 693 C CA . ARG A 1 90 ? 3.333 -3.124 -2.018 1.00 87.19 90 ARG A CA 1
ATOM 694 C C . ARG A 1 90 ? 2.476 -3.276 -0.762 1.00 87.19 90 ARG A C 1
ATOM 696 O O . ARG A 1 90 ? 2.234 -2.301 -0.054 1.00 87.19 90 ARG A O 1
ATOM 703 N N . ALA A 1 91 ? 2.054 -4.501 -0.448 1.00 87.38 91 ALA A N 1
ATOM 704 C CA . ALA A 1 91 ? 1.303 -4.771 0.775 1.00 87.38 91 ALA A CA 1
ATOM 705 C C . ALA A 1 91 ? 2.132 -4.479 2.038 1.00 87.38 91 ALA A C 1
ATOM 707 O O . ALA A 1 91 ? 1.617 -3.898 2.992 1.00 87.38 91 ALA A O 1
ATOM 708 N N . GLU A 1 92 ? 3.417 -4.844 2.034 1.00 87.75 92 GLU A N 1
ATOM 709 C CA . GLU A 1 92 ? 4.356 -4.552 3.123 1.00 87.75 92 GLU A CA 1
ATOM 710 C C . GLU A 1 92 ? 4.560 -3.044 3.315 1.00 87.75 92 GLU A C 1
ATOM 712 O O . GLU A 1 92 ? 4.499 -2.575 4.450 1.00 87.75 92 GLU A O 1
ATOM 717 N N . ALA A 1 93 ? 4.729 -2.279 2.232 1.00 85.88 93 ALA A N 1
ATOM 718 C CA . ALA A 1 93 ? 4.888 -0.825 2.286 1.00 85.88 93 ALA A CA 1
ATOM 719 C C . ALA A 1 93 ? 3.676 -0.142 2.941 1.00 85.88 93 ALA A C 1
ATOM 721 O O . ALA A 1 93 ? 3.827 0.671 3.853 1.00 85.88 93 ALA A O 1
ATOM 722 N N . VAL A 1 94 ? 2.463 -0.540 2.547 1.00 84.44 94 VAL A N 1
ATOM 723 C CA . VAL A 1 94 ? 1.218 -0.041 3.152 1.00 84.44 94 VAL A CA 1
ATOM 724 C C . VAL A 1 94 ? 1.083 -0.486 4.608 1.00 84.44 94 VAL A C 1
ATOM 726 O O . VAL A 1 94 ? 0.602 0.283 5.432 1.00 84.44 94 VAL A O 1
ATOM 729 N N . ALA A 1 95 ? 1.482 -1.713 4.953 1.00 85.69 95 ALA A N 1
ATOM 730 C CA . ALA A 1 95 ? 1.414 -2.211 6.327 1.00 85.69 95 ALA A CA 1
ATOM 731 C C . ALA A 1 95 ? 2.413 -1.505 7.262 1.00 85.69 95 ALA A C 1
ATOM 733 O O . ALA A 1 95 ? 2.069 -1.213 8.406 1.00 85.69 95 ALA A O 1
ATOM 734 N N . ALA A 1 96 ? 3.621 -1.204 6.779 1.00 83.81 96 ALA A N 1
ATOM 735 C CA . ALA A 1 96 ? 4.634 -0.459 7.523 1.00 83.81 96 ALA A CA 1
ATOM 736 C C . ALA A 1 96 ? 4.199 0.986 7.810 1.00 83.81 96 ALA A C 1
ATOM 738 O O . ALA A 1 96 ? 4.532 1.524 8.860 1.00 83.81 96 ALA A O 1
ATOM 739 N N . ASN A 1 97 ? 3.398 1.571 6.915 1.00 72.62 97 ASN A N 1
ATOM 740 C CA . ASN A 1 97 ? 2.830 2.911 7.060 1.00 72.62 97 ASN A CA 1
ATOM 741 C C . ASN A 1 97 ? 1.849 3.058 8.240 1.00 72.62 97 ASN A C 1
ATOM 743 O O . ASN A 1 97 ? 1.534 4.167 8.652 1.00 72.62 97 ASN A O 1
ATOM 747 N N . LYS A 1 98 ? 1.346 1.940 8.780 1.00 58.72 98 LYS A N 1
ATOM 748 C CA . LYS A 1 98 ? 0.319 1.920 9.837 1.00 58.72 98 LYS A CA 1
ATOM 749 C C . LYS A 1 98 ? 0.880 1.930 11.262 1.00 58.72 98 LYS A C 1
ATOM 751 O O . LYS A 1 98 ? 0.108 1.695 12.190 1.00 58.72 98 LYS A O 1
ATOM 756 N N . ARG A 1 99 ? 2.199 2.066 11.423 1.00 54.88 99 ARG A N 1
ATOM 757 C CA . ARG A 1 99 ? 2.866 2.106 12.732 1.00 54.88 99 ARG A CA 1
ATOM 758 C C . ARG A 1 99 ? 2.926 3.514 13.293 1.00 54.88 99 ARG A C 1
ATOM 760 O O . ARG A 1 99 ? 3.141 4.447 12.492 1.00 54.88 99 ARG A O 1
#

Organism: NCBI:txid311231

pLDDT: mean 71.6, std 15.62, range [28.25, 88.38]

Mean predicted aligned error: 10.56 Å